Protein AF-A0A151SAM7-F1 (afdb_monomer)

Structure (mmCIF, N/CA/C/O backbone):
data_AF-A0A151SAM7-F1
#
_entry.id   AF-A0A151SAM7-F1
#
loop_
_atom_site.group_PDB
_atom_site.id
_atom_site.type_symbol
_atom_site.label_atom_id
_atom_site.label_alt_id
_atom_site.label_comp_id
_atom_site.label_a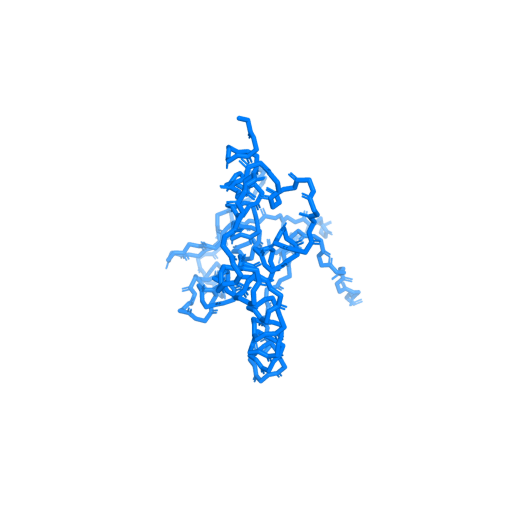sym_id
_atom_site.label_entity_id
_atom_site.label_seq_id
_atom_site.pdbx_PDB_ins_code
_atom_site.Cartn_x
_atom_site.Cartn_y
_atom_site.Cartn_z
_atom_site.occupancy
_atom_site.B_iso_or_equiv
_atom_site.auth_seq_id
_atom_site.auth_comp_id
_atom_site.auth_asym_id
_atom_site.auth_atom_id
_atom_site.pdbx_PDB_model_num
ATOM 1 N N . MET A 1 1 ? -0.501 11.768 17.334 1.00 92.00 1 MET A N 1
ATOM 2 C CA . MET A 1 1 ? 0.648 10.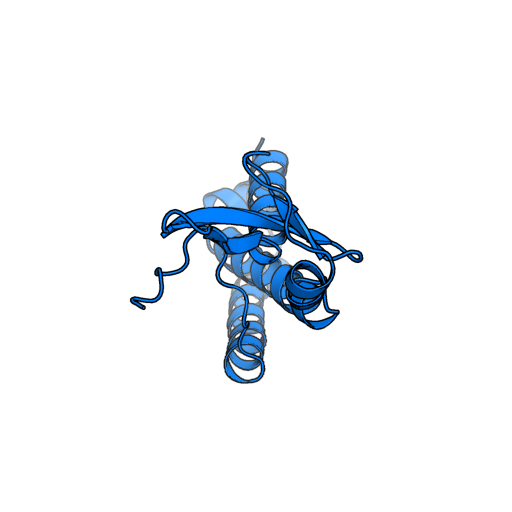890 17.015 1.00 92.00 1 MET A CA 1
ATOM 3 C C . MET A 1 1 ? 0.197 9.611 16.315 1.00 92.00 1 MET A C 1
ATOM 5 O O . MET A 1 1 ? 0.620 9.404 15.188 1.00 92.00 1 MET A O 1
ATOM 9 N N . THR A 1 2 ? -0.705 8.816 16.908 1.00 95.94 2 THR A N 1
ATOM 10 C CA . THR A 1 2 ? -1.211 7.551 16.327 1.00 95.94 2 THR A CA 1
ATOM 11 C C . THR A 1 2 ? -1.742 7.710 14.903 1.00 95.94 2 THR A C 1
ATOM 13 O O . THR A 1 2 ? -1.286 7.008 14.012 1.00 95.94 2 THR A O 1
ATOM 16 N N . ALA A 1 3 ? -2.605 8.703 14.653 1.00 96.94 3 ALA A N 1
ATOM 17 C CA . ALA A 1 3 ? -3.109 9.001 13.309 1.00 96.94 3 ALA A CA 1
ATOM 18 C C . ALA A 1 3 ? -1.999 9.246 12.280 1.00 96.94 3 ALA A C 1
ATOM 20 O O . ALA A 1 3 ? -2.032 8.681 11.195 1.00 96.94 3 ALA A O 1
ATOM 21 N N . ALA A 1 4 ? -0.989 10.047 12.628 1.00 97.94 4 ALA A N 1
ATOM 22 C CA . ALA A 1 4 ? 0.124 10.325 11.728 1.00 97.94 4 ALA A CA 1
ATOM 23 C C . ALA A 1 4 ? 0.943 9.059 11.438 1.00 97.94 4 ALA A C 1
ATOM 25 O O . ALA A 1 4 ? 1.259 8.798 10.282 1.00 97.94 4 ALA A O 1
ATOM 26 N N . LEU A 1 5 ? 1.241 8.255 12.464 1.00 96.94 5 LEU A N 1
ATOM 27 C CA . LEU A 1 5 ? 2.001 7.017 12.302 1.00 96.94 5 LEU A CA 1
ATOM 28 C C . LEU A 1 5 ? 1.242 5.998 11.443 1.00 96.94 5 LEU A C 1
ATOM 30 O O . LEU A 1 5 ? 1.797 5.492 10.476 1.00 96.94 5 LEU A O 1
ATOM 34 N N . VAL A 1 6 ? -0.037 5.755 11.743 1.00 98.00 6 VAL A N 1
ATOM 35 C CA . VAL A 1 6 ? -0.902 4.848 10.971 1.00 98.00 6 VAL A CA 1
ATOM 36 C C . VAL A 1 6 ? -1.011 5.315 9.519 1.00 98.00 6 VAL A C 1
ATOM 38 O O . VAL A 1 6 ? -0.853 4.505 8.610 1.00 98.00 6 VAL A O 1
ATOM 41 N N . SER A 1 7 ? -1.195 6.617 9.281 1.00 98.00 7 SER A N 1
ATOM 42 C CA . SER A 1 7 ? -1.230 7.176 7.925 1.00 98.00 7 SER A CA 1
ATOM 43 C C . SER A 1 7 ? 0.097 7.008 7.184 1.00 98.00 7 SER A C 1
ATOM 45 O O . SER A 1 7 ? 0.091 6.640 6.013 1.00 98.00 7 SER A O 1
ATOM 47 N N . LEU A 1 8 ? 1.238 7.236 7.844 1.00 98.38 8 LEU A N 1
ATOM 48 C CA . LEU A 1 8 ? 2.563 7.046 7.243 1.00 98.38 8 LEU A CA 1
ATOM 49 C C . LEU A 1 8 ? 2.838 5.574 6.920 1.00 98.38 8 LEU A C 1
ATOM 51 O O . LEU A 1 8 ? 3.340 5.263 5.839 1.00 98.38 8 LEU A O 1
ATOM 55 N N . CYS A 1 9 ? 2.477 4.658 7.817 1.00 98.00 9 CYS A N 1
ATOM 56 C CA . CYS A 1 9 ? 2.584 3.222 7.578 1.00 98.00 9 CYS A CA 1
ATOM 57 C C . CYS A 1 9 ? 1.671 2.773 6.428 1.00 98.00 9 CYS A C 1
ATOM 59 O O . CYS A 1 9 ? 2.143 2.101 5.515 1.00 98.00 9 CYS A O 1
ATOM 61 N N . GLY A 1 10 ? 0.410 3.216 6.400 1.00 98.25 10 GLY A N 1
ATOM 62 C CA . GLY A 1 10 ? -0.512 2.933 5.297 1.00 98.25 10 GLY A CA 1
ATOM 63 C C . GLY A 1 10 ? -0.008 3.483 3.960 1.00 98.25 10 GLY A C 1
ATOM 64 O O . GLY A 1 10 ? 0.027 2.761 2.964 1.00 98.25 10 GLY A O 1
ATOM 65 N N . ALA A 1 11 ? 0.482 4.725 3.935 1.00 98.12 11 ALA A N 1
ATOM 66 C CA . ALA A 1 11 ? 1.125 5.295 2.752 1.00 98.12 11 ALA A CA 1
ATOM 67 C C . ALA A 1 11 ? 2.344 4.468 2.311 1.00 98.12 11 ALA A C 1
ATOM 69 O O . ALA A 1 11 ? 2.553 4.266 1.117 1.00 98.12 11 ALA A O 1
ATOM 70 N N . SER A 1 12 ? 3.115 3.932 3.259 1.00 97.69 12 SER A N 1
ATOM 71 C CA . SER A 1 12 ? 4.254 3.061 2.959 1.00 97.69 12 SER A CA 1
ATOM 72 C C . SER A 1 12 ? 3.802 1.738 2.335 1.00 97.69 12 SER A C 1
ATOM 74 O O . SER A 1 12 ? 4.357 1.342 1.315 1.00 97.69 12 SER A O 1
ATOM 76 N N . CYS A 1 13 ? 2.753 1.090 2.861 1.00 96.56 13 CYS A N 1
ATOM 77 C CA . CYS A 1 13 ? 2.152 -0.104 2.249 1.00 96.56 13 CYS A CA 1
ATOM 78 C C . CYS A 1 13 ? 1.731 0.155 0.796 1.00 96.56 13 CYS A C 1
ATOM 80 O O . CYS A 1 13 ? 2.002 -0.662 -0.085 1.00 96.56 13 CYS A O 1
ATOM 82 N N . PHE A 1 14 ? 1.114 1.311 0.539 1.00 97.31 14 PHE A N 1
ATOM 83 C CA . PHE A 1 14 ? 0.708 1.714 -0.803 1.00 97.31 14 PHE A CA 1
ATOM 84 C C . PHE A 1 14 ? 1.916 1.910 -1.731 1.00 97.31 14 PHE A C 1
ATOM 86 O O . PHE A 1 14 ? 1.976 1.320 -2.809 1.00 97.31 14 PHE A O 1
ATOM 93 N N . LEU A 1 15 ? 2.893 2.720 -1.312 1.00 95.88 15 LEU A N 1
ATOM 94 C CA . LEU A 1 15 ? 4.061 3.062 -2.127 1.00 95.88 15 LEU A CA 1
ATOM 95 C C . LEU A 1 15 ? 4.933 1.840 -2.425 1.00 95.88 15 LEU A C 1
ATOM 97 O O . LEU A 1 15 ? 5.391 1.683 -3.555 1.00 95.88 15 LEU A O 1
ATOM 101 N N . LEU A 1 16 ? 5.122 0.950 -1.447 1.00 95.31 16 LEU A N 1
ATOM 102 C CA . LEU A 1 16 ? 5.921 -0.264 -1.615 1.00 95.31 16 LEU A CA 1
ATOM 103 C C . LEU A 1 16 ? 5.314 -1.221 -2.649 1.00 95.31 16 LEU A C 1
ATOM 105 O O . LEU A 1 16 ? 6.068 -1.834 -3.403 1.00 95.31 16 LEU A O 1
ATOM 109 N N . CYS A 1 17 ? 3.983 -1.284 -2.777 1.00 95.50 17 CYS A N 1
ATOM 110 C CA . CYS A 1 17 ? 3.324 -2.081 -3.823 1.00 95.50 17 CYS A CA 1
ATOM 111 C C . CYS A 1 17 ? 3.637 -1.597 -5.246 1.00 95.50 17 CYS A C 1
ATOM 113 O O . CYS A 1 17 ? 3.513 -2.364 -6.198 1.00 95.50 17 CYS A O 1
ATOM 115 N N . LEU A 1 18 ? 4.030 -0.331 -5.396 1.00 95.81 18 LEU A N 1
ATOM 116 C CA . LEU A 1 18 ? 4.408 0.256 -6.681 1.00 95.81 18 LEU A CA 1
ATOM 117 C C . LEU A 1 18 ? 5.912 0.158 -6.951 1.00 95.81 18 LEU A C 1
ATOM 119 O O . LEU A 1 18 ? 6.370 0.591 -8.012 1.00 95.81 18 LEU A O 1
ATOM 123 N N . THR A 1 19 ? 6.683 -0.381 -6.005 1.00 95.69 19 THR A N 1
ATOM 124 C CA . THR A 1 19 ? 8.103 -0.645 -6.220 1.00 95.69 19 THR A CA 1
ATOM 125 C C . THR A 1 19 ? 8.302 -1.927 -7.010 1.00 95.69 19 THR A C 1
ATOM 127 O O . THR A 1 19 ? 7.520 -2.873 -6.931 1.00 95.69 19 THR A O 1
ATOM 130 N N . ASP A 1 20 ? 9.375 -1.952 -7.785 1.00 94.06 20 ASP A N 1
ATOM 131 C CA . ASP A 1 20 ? 9.801 -3.118 -8.540 1.00 94.06 20 ASP A CA 1
ATOM 132 C C . ASP A 1 20 ? 11.326 -3.184 -8.556 1.00 94.06 20 ASP A C 1
ATOM 134 O O . ASP A 1 20 ? 12.006 -2.193 -8.261 1.00 94.06 20 ASP A O 1
ATOM 138 N N . SER A 1 21 ? 11.863 -4.340 -8.922 1.00 91.1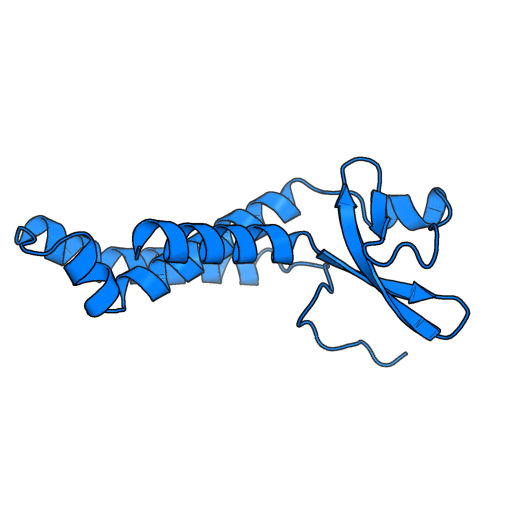9 21 SER A N 1
ATOM 139 C CA . SER A 1 21 ? 13.300 -4.539 -9.052 1.00 91.19 21 SER A CA 1
ATOM 140 C C . SER A 1 21 ? 13.678 -5.110 -10.411 1.00 91.19 21 SER A C 1
ATOM 142 O O . SER A 1 21 ? 12.885 -5.723 -11.132 1.00 91.19 21 SER A O 1
ATOM 144 N N . PHE A 1 22 ? 14.925 -4.870 -10.793 1.00 88.44 22 PHE A N 1
ATOM 145 C CA . PHE A 1 22 ? 15.537 -5.478 -11.963 1.00 88.44 22 PHE A CA 1
ATOM 146 C C . PHE A 1 22 ? 17.031 -5.669 -11.725 1.00 88.44 22 PHE A C 1
ATOM 148 O O . PHE A 1 22 ? 17.621 -5.044 -10.843 1.00 88.44 22 PHE A O 1
ATOM 155 N N . ARG A 1 23 ? 17.648 -6.543 -12.522 1.00 87.19 23 ARG A N 1
ATOM 156 C CA . ARG A 1 23 ? 19.099 -6.733 -12.512 1.00 87.19 23 ARG A CA 1
ATOM 157 C C . ARG A 1 23 ? 19.738 -5.898 -13.613 1.00 87.19 23 ARG A C 1
ATOM 159 O O . ARG A 1 23 ? 19.298 -5.963 -14.761 1.00 87.19 23 ARG A O 1
ATOM 166 N N . ASP A 1 24 ? 20.764 -5.131 -13.265 1.00 84.44 24 ASP A N 1
ATOM 167 C CA . ASP A 1 24 ? 21.575 -4.401 -14.238 1.00 84.44 24 ASP A CA 1
ATOM 168 C C . ASP A 1 24 ? 22.538 -5.341 -15.000 1.00 84.44 24 ASP A C 1
ATOM 170 O O . ASP A 1 24 ? 22.654 -6.539 -14.715 1.00 84.44 24 ASP A O 1
ATOM 174 N N . ASN A 1 25 ? 2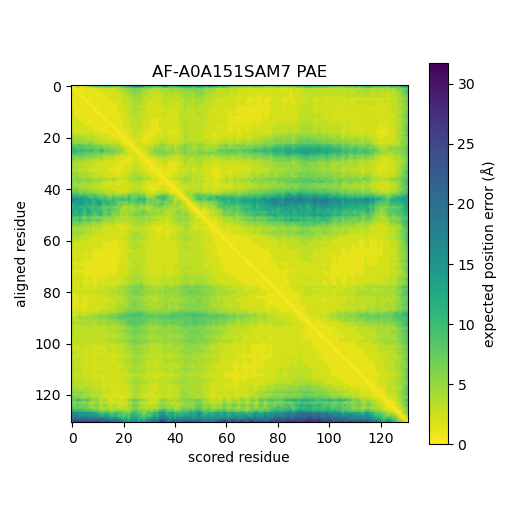3.286 -4.790 -15.962 1.00 84.06 25 ASN A N 1
ATOM 175 C CA . ASN A 1 25 ? 24.289 -5.539 -16.732 1.00 84.06 25 ASN A CA 1
ATOM 176 C C . ASN A 1 25 ? 25.437 -6.098 -15.867 1.00 84.06 25 ASN A C 1
ATOM 178 O O . ASN A 1 25 ? 26.136 -7.017 -16.289 1.00 84.06 25 ASN A O 1
ATOM 182 N N . LYS A 1 26 ? 25.644 -5.548 -14.667 1.00 85.25 26 LYS A N 1
ATOM 183 C CA . LYS A 1 26 ? 26.648 -5.978 -13.685 1.00 85.25 26 LYS A CA 1
ATOM 184 C C . LYS A 1 26 ? 26.068 -6.973 -12.666 1.00 85.25 26 LYS A C 1
ATOM 186 O O . LYS A 1 26 ? 26.782 -7.380 -11.755 1.00 85.25 26 LYS A O 1
ATOM 191 N N . ARG A 1 27 ? 24.812 -7.407 -12.849 1.00 84.50 27 ARG A N 1
ATOM 192 C CA . ARG A 1 27 ? 24.033 -8.294 -11.966 1.00 84.50 27 ARG A CA 1
ATOM 193 C C . ARG A 1 27 ? 23.684 -7.704 -10.594 1.00 84.50 27 ARG A C 1
ATOM 195 O O . ARG A 1 27 ? 23.223 -8.454 -9.730 1.00 84.50 27 ARG A O 1
ATOM 202 N N . ASN A 1 28 ? 23.835 -6.396 -10.408 1.00 86.56 28 ASN A N 1
ATOM 203 C CA . ASN A 1 28 ? 23.340 -5.697 -9.227 1.00 86.56 28 ASN A CA 1
ATOM 204 C C . ASN A 1 28 ? 21.821 -5.562 -9.299 1.00 86.56 28 ASN A C 1
ATOM 206 O O . ASN A 1 28 ? 21.250 -5.459 -10.385 1.00 86.56 28 ASN A O 1
ATOM 210 N N . ILE A 1 29 ? 21.172 -5.558 -8.139 1.00 87.94 29 ILE A N 1
ATOM 211 C CA . ILE A 1 29 ? 19.728 -5.356 -8.040 1.00 87.94 29 ILE A CA 1
ATOM 212 C C . ILE A 1 29 ? 19.465 -3.870 -7.870 1.00 87.94 29 ILE A C 1
ATOM 214 O O . ILE A 1 29 ? 19.915 -3.264 -6.899 1.00 87.94 29 ILE A O 1
ATOM 218 N N . CYS A 1 30 ? 18.714 -3.314 -8.808 1.00 89.56 30 CYS A N 1
ATOM 219 C CA . CYS A 1 30 ? 18.264 -1.935 -8.784 1.00 89.56 30 CYS A CA 1
ATOM 220 C C . CYS A 1 30 ? 16.772 -1.909 -8.453 1.00 89.56 30 CYS A C 1
ATOM 222 O O . CYS A 1 30 ? 15.994 -2.687 -9.012 1.00 89.56 30 CYS A O 1
ATOM 224 N N . TYR A 1 31 ? 16.373 -0.991 -7.574 1.00 92.25 31 TYR A N 1
ATOM 225 C CA . TYR A 1 31 ? 14.974 -0.767 -7.216 1.00 92.25 31 TYR A CA 1
ATOM 226 C C . TYR A 1 31 ? 14.446 0.499 -7.876 1.00 92.25 31 TYR A C 1
ATOM 228 O O . TYR A 1 31 ? 15.154 1.499 -8.024 1.00 92.25 31 TYR A O 1
ATOM 236 N N . GLY A 1 32 ? 13.173 0.474 -8.245 1.00 93.69 32 GLY A N 1
ATOM 237 C CA . GLY A 1 32 ? 12.513 1.631 -8.818 1.00 93.69 32 GLY A CA 1
ATOM 238 C C . GLY A 1 32 ? 11.037 1.710 -8.477 1.00 93.69 32 GLY A C 1
ATOM 239 O O . GLY A 1 32 ? 10.434 0.740 -8.027 1.00 93.69 32 GLY A O 1
ATOM 240 N N . LEU A 1 33 ? 10.460 2.881 -8.721 1.00 95.00 33 LEU A N 1
ATOM 241 C CA . LEU A 1 33 ? 9.035 3.145 -8.600 1.00 95.00 33 LEU A CA 1
ATOM 242 C C . LEU A 1 33 ? 8.374 3.088 -9.979 1.00 95.00 33 LEU A C 1
ATOM 244 O O . LEU A 1 33 ? 8.831 3.731 -10.928 1.00 95.00 33 LEU A O 1
ATOM 248 N N . ALA A 1 34 ? 7.289 2.329 -10.103 1.00 95.31 34 ALA A N 1
ATOM 249 C CA . ALA A 1 34 ? 6.515 2.265 -11.331 1.00 95.31 34 ALA A CA 1
ATOM 250 C C . ALA A 1 34 ? 5.811 3.603 -11.606 1.00 95.31 34 ALA A C 1
ATOM 252 O O . ALA A 1 34 ? 5.126 4.170 -10.758 1.00 95.31 34 ALA A O 1
ATOM 253 N N . THR A 1 35 ? 5.941 4.092 -12.834 1.00 94.00 35 THR A N 1
ATOM 254 C CA . THR A 1 35 ? 5.305 5.316 -13.328 1.00 94.00 35 THR A CA 1
ATOM 255 C C . THR A 1 35 ? 4.520 5.017 -14.601 1.00 94.00 35 THR A C 1
ATOM 257 O O . THR A 1 35 ? 4.683 3.967 -15.227 1.00 94.00 35 THR A O 1
ATOM 260 N N . LEU A 1 36 ? 3.709 5.972 -15.060 1.00 92.94 36 LEU A N 1
ATOM 261 C CA . LEU A 1 36 ? 3.007 5.859 -16.347 1.00 92.94 36 LEU A CA 1
ATOM 262 C C . LEU A 1 36 ? 3.968 5.745 -17.546 1.00 92.94 36 LEU A C 1
ATOM 264 O O . LEU A 1 36 ? 3.590 5.243 -18.603 1.00 92.94 36 LEU A O 1
ATOM 268 N N . ARG A 1 37 ? 5.218 6.206 -17.395 1.00 89.88 37 ARG A N 1
ATOM 269 C CA . ARG A 1 37 ? 6.230 6.200 -18.463 1.00 89.88 37 ARG A CA 1
ATOM 270 C C . ARG A 1 37 ? 7.139 4.969 -18.420 1.00 89.88 37 ARG A C 1
ATOM 272 O O . ARG A 1 37 ? 7.695 4.610 -19.456 1.00 89.88 37 ARG A O 1
ATOM 279 N N . GLY A 1 38 ? 7.227 4.294 -17.277 1.00 92.62 38 GLY A N 1
ATOM 280 C CA . GLY A 1 38 ? 8.085 3.131 -17.049 1.00 92.62 38 GLY A CA 1
ATOM 281 C C . GLY A 1 38 ? 8.585 3.089 -15.608 1.00 92.62 38 GLY A C 1
ATOM 282 O O . GLY A 1 38 ? 7.893 3.576 -14.719 1.00 92.62 38 GLY A O 1
ATOM 283 N N . LEU A 1 39 ? 9.776 2.550 -15.361 1.00 93.06 39 LEU A N 1
ATOM 284 C CA . LEU A 1 39 ? 10.359 2.501 -14.015 1.00 93.06 39 LEU A CA 1
ATOM 285 C C . LEU A 1 39 ? 11.238 3.729 -13.741 1.00 93.06 39 LEU A C 1
ATOM 287 O O . LEU A 1 39 ? 12.141 4.028 -14.523 1.00 93.06 39 LEU A O 1
ATOM 291 N N . TRP A 1 40 ? 11.003 4.411 -12.622 1.00 92.31 40 TRP A N 1
ATOM 292 C CA . TRP A 1 40 ? 11.897 5.440 -12.096 1.00 92.31 40 TRP A CA 1
ATOM 293 C C . TRP A 1 40 ? 12.849 4.818 -11.074 1.00 92.31 40 TRP A C 1
ATOM 295 O O . TRP A 1 40 ? 12.419 4.404 -10.001 1.00 92.31 40 TRP A O 1
ATOM 305 N N . VAL A 1 41 ? 14.130 4.703 -11.424 1.00 92.56 41 VAL A N 1
ATOM 306 C CA . VAL A 1 41 ? 15.143 4.052 -10.581 1.00 92.56 41 VAL A CA 1
ATOM 307 C C . VAL A 1 41 ? 15.502 4.964 -9.403 1.00 92.56 41 VAL A C 1
ATOM 309 O O . VAL A 1 41 ? 15.895 6.109 -9.615 1.00 92.56 41 VAL A O 1
ATOM 312 N N . ILE A 1 42 ? 15.359 4.461 -8.174 1.00 90.12 42 ILE A N 1
ATOM 313 C CA . ILE A 1 42 ? 15.455 5.265 -6.940 1.00 90.12 42 ILE A CA 1
ATOM 314 C C . ILE A 1 42 ? 16.900 5.685 -6.646 1.00 90.12 42 ILE A C 1
ATOM 316 O O . ILE A 1 42 ? 17.139 6.802 -6.198 1.00 90.12 42 ILE A O 1
ATOM 320 N N . ASP A 1 43 ? 17.867 4.805 -6.907 1.00 83.94 43 ASP A N 1
ATOM 3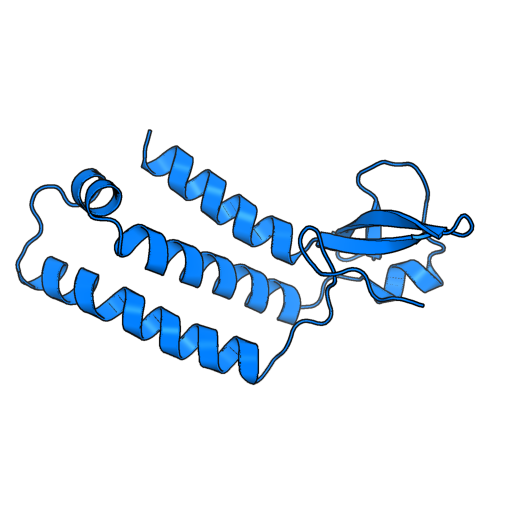21 C CA . ASP A 1 43 ? 19.287 5.056 -6.628 1.00 83.94 43 ASP A CA 1
ATOM 322 C C . ASP A 1 43 ? 19.985 5.920 -7.696 1.00 83.94 43 ASP A C 1
ATOM 324 O O . ASP A 1 43 ? 21.143 6.298 -7.523 1.00 83.94 43 ASP A O 1
ATOM 328 N N . GLY A 1 44 ? 19.305 6.223 -8.810 1.00 78.94 44 GLY A N 1
ATOM 329 C CA . GLY A 1 44 ? 19.865 6.972 -9.938 1.00 78.94 44 GLY A CA 1
ATOM 330 C C . GLY A 1 44 ? 21.075 6.311 -10.611 1.00 78.94 44 GLY A C 1
ATOM 331 O O . GLY A 1 44 ? 21.717 6.935 -11.453 1.00 78.94 44 GLY A O 1
ATOM 332 N N . SER A 1 45 ? 21.396 5.063 -10.265 1.00 76.44 45 SER A N 1
ATOM 333 C CA . SER A 1 45 ? 22.605 4.363 -10.712 1.00 76.44 45 SER A CA 1
ATOM 334 C C . SER A 1 45 ? 22.583 4.033 -12.204 1.00 76.44 45 SER A C 1
ATOM 336 O O . SER A 1 45 ? 23.632 3.853 -12.827 1.00 76.44 45 SER A O 1
ATOM 338 N N . THR A 1 46 ? 21.386 3.946 -12.788 1.00 79.19 46 THR A N 1
ATOM 339 C CA . THR A 1 46 ? 21.191 3.576 -14.185 1.00 79.19 46 THR A CA 1
ATOM 340 C C . THR A 1 46 ? 19.870 4.104 -14.737 1.00 79.19 46 THR A C 1
ATOM 342 O O . THR A 1 46 ? 18.912 4.356 -14.004 1.00 79.19 46 THR A O 1
ATOM 345 N N . THR A 1 47 ? 19.805 4.243 -16.060 1.00 78.88 47 THR A N 1
ATOM 346 C CA . THR A 1 47 ? 18.565 4.531 -16.785 1.00 78.88 47 THR A CA 1
ATOM 347 C C . THR A 1 47 ? 18.226 3.346 -17.675 1.00 78.88 47 THR A C 1
ATOM 349 O O . THR A 1 47 ? 19.048 2.865 -18.455 1.00 78.88 47 THR A O 1
ATOM 352 N N . LEU A 1 48 ? 17.003 2.836 -17.536 1.00 82.19 48 LEU A N 1
ATOM 353 C CA . LEU A 1 48 ? 16.534 1.726 -18.356 1.00 82.19 48 LEU A CA 1
ATOM 354 C C . LEU A 1 48 ? 16.290 2.207 -19.792 1.00 82.19 48 LEU A C 1
ATOM 356 O O . LEU A 1 48 ? 15.621 3.230 -19.979 1.00 82.19 48 LEU A O 1
ATOM 360 N N . PRO A 1 49 ? 16.736 1.450 -20.813 1.00 84.19 49 PRO A N 1
ATOM 361 C CA . PRO A 1 49 ? 16.348 1.709 -22.190 1.00 84.19 49 PRO A CA 1
ATOM 362 C C . PRO A 1 49 ? 14.816 1.794 -22.308 1.00 84.19 49 PRO A C 1
ATOM 364 O O . PRO A 1 49 ? 14.119 0.996 -21.668 1.00 84.19 49 PRO A O 1
ATOM 367 N N . PRO A 1 50 ? 14.259 2.695 -23.141 1.00 82.81 50 PRO A N 1
ATOM 368 C CA . PRO A 1 50 ? 12.811 2.922 -23.213 1.00 82.81 50 PRO A CA 1
ATOM 369 C C . PRO A 1 50 ? 11.985 1.651 -23.452 1.00 82.81 50 PRO A C 1
ATOM 371 O O . PRO A 1 50 ? 10.905 1.494 -22.884 1.00 82.81 50 PRO A O 1
ATOM 374 N N . GLN A 1 51 ? 12.517 0.720 -24.251 1.00 83.31 51 GLN A N 1
ATOM 375 C CA . GLN A 1 51 ? 11.877 -0.562 -24.561 1.00 83.31 51 GLN A CA 1
ATOM 376 C C . GLN A 1 51 ? 11.743 -1.459 -23.321 1.00 83.31 51 GLN A C 1
ATOM 378 O O . GLN A 1 51 ? 10.693 -2.057 -23.102 1.00 83.31 51 GLN A O 1
ATOM 383 N N . LEU A 1 52 ? 12.777 -1.511 -22.475 1.00 84.50 52 LEU A N 1
ATOM 384 C CA . LEU A 1 52 ? 12.773 -2.317 -21.255 1.00 84.50 52 LEU A CA 1
ATOM 385 C C . LEU A 1 52 ? 11.959 -1.638 -20.146 1.00 84.50 52 LEU A C 1
ATOM 387 O O . LEU A 1 52 ? 11.198 -2.297 -19.444 1.00 84.50 52 LEU A O 1
ATOM 391 N N . SER A 1 53 ? 12.042 -0.307 -20.049 1.00 86.81 53 SER A N 1
ATOM 392 C CA . SER A 1 53 ? 11.274 0.494 -19.087 1.00 86.81 53 SER A CA 1
ATOM 393 C C . SER A 1 53 ? 9.757 0.379 -19.299 1.00 86.81 53 SER A C 1
ATOM 395 O O . SER A 1 53 ? 8.989 0.381 -18.336 1.00 86.81 53 SER A O 1
ATOM 397 N N . ALA A 1 54 ? 9.306 0.188 -20.547 1.00 88.56 54 ALA A N 1
ATOM 398 C CA . ALA A 1 54 ? 7.891 0.005 -20.871 1.00 88.56 54 ALA A CA 1
ATOM 399 C C . ALA A 1 54 ? 7.251 -1.211 -20.169 1.00 88.56 54 ALA A C 1
ATOM 401 O O . ALA A 1 54 ? 6.071 -1.149 -19.820 1.00 88.56 54 ALA A O 1
ATOM 402 N N . LYS A 1 55 ? 8.022 -2.278 -19.898 1.00 90.81 55 LYS A N 1
ATOM 403 C CA . LYS A 1 55 ? 7.555 -3.472 -19.164 1.00 90.81 55 LYS A CA 1
ATOM 404 C C . LYS A 1 55 ? 7.110 -3.142 -17.736 1.00 90.81 55 LYS A C 1
ATOM 406 O O . LYS A 1 55 ? 6.201 -3.780 -17.212 1.00 90.81 55 LYS A O 1
ATOM 411 N N . TYR A 1 56 ? 7.728 -2.131 -17.135 1.00 93.00 56 TYR A N 1
ATOM 412 C CA . TYR A 1 56 ? 7.533 -1.743 -15.743 1.00 93.00 56 TYR A CA 1
ATOM 413 C C . TYR A 1 56 ? 6.482 -0.646 -15.552 1.00 93.00 56 TYR A C 1
ATOM 415 O O . TYR A 1 56 ? 6.282 -0.186 -14.426 1.00 93.00 56 TYR A O 1
ATOM 423 N N . ARG A 1 57 ? 5.805 -0.215 -16.625 1.00 94.69 57 ARG A N 1
ATOM 424 C CA . ARG A 1 57 ? 4.764 0.817 -16.551 1.00 94.69 57 ARG A CA 1
ATOM 425 C C . ARG A 1 57 ? 3.682 0.453 -15.551 1.00 94.69 57 ARG A C 1
ATOM 427 O O . ARG A 1 57 ? 3.295 -0.708 -15.444 1.00 94.69 57 ARG A O 1
ATOM 434 N N . LEU A 1 58 ? 3.200 1.468 -14.848 1.00 95.69 58 LEU A N 1
ATOM 435 C CA . LEU A 1 58 ? 2.105 1.341 -13.901 1.00 95.69 58 LEU A CA 1
ATOM 436 C C . LEU A 1 58 ? 0.834 0.861 -14.617 1.00 95.69 58 LEU A C 1
ATOM 438 O O . LEU A 1 58 ? 0.433 1.427 -15.637 1.00 95.69 58 LEU A O 1
ATOM 442 N N . LYS A 1 59 ? 0.203 -0.178 -14.075 1.00 95.44 59 LYS A N 1
ATOM 443 C CA . LYS A 1 59 ? -1.064 -0.742 -14.546 1.00 95.44 59 LYS A CA 1
ATOM 444 C C . LYS A 1 59 ? -2.159 -0.466 -13.522 1.00 95.44 59 LYS A C 1
ATOM 446 O O . LYS A 1 59 ? -1.892 -0.360 -12.331 1.00 95.44 59 LYS A O 1
ATOM 451 N N . PHE A 1 60 ? -3.414 -0.432 -13.968 1.00 95.88 60 PHE A N 1
ATOM 452 C CA . PHE A 1 60 ? -4.563 -0.265 -13.066 1.00 95.88 60 PHE A CA 1
ATOM 453 C C . PHE A 1 60 ? -4.588 -1.319 -11.946 1.00 95.88 60 PHE A C 1
ATOM 455 O O . PHE A 1 60 ? -4.872 -1.004 -10.794 1.00 95.88 60 PHE A O 1
ATOM 462 N N . ILE A 1 61 ? -4.214 -2.560 -12.268 1.00 96.88 61 ILE A N 1
ATOM 463 C CA . ILE A 1 61 ? -4.153 -3.642 -11.285 1.00 96.88 61 ILE A CA 1
ATOM 464 C C . ILE A 1 61 ? -3.102 -3.390 -10.191 1.00 96.88 61 ILE A C 1
ATOM 466 O O . ILE A 1 61 ? -3.313 -3.820 -9.062 1.00 96.88 61 ILE A O 1
ATOM 470 N N . ASP A 1 62 ? -2.021 -2.651 -10.474 1.00 96.75 62 ASP A N 1
ATOM 471 C CA . ASP A 1 62 ? -1.020 -2.285 -9.460 1.00 96.75 62 ASP A CA 1
ATOM 472 C C . ASP A 1 62 ? -1.648 -1.368 -8.393 1.00 96.75 62 ASP A C 1
ATOM 474 O O . ASP A 1 62 ? -1.394 -1.521 -7.201 1.00 96.75 62 ASP A O 1
ATOM 478 N N . PHE A 1 63 ? -2.536 -0.456 -8.808 1.00 96.50 63 PHE A N 1
ATOM 479 C CA . PHE A 1 63 ? -3.276 0.411 -7.887 1.00 96.50 63 PHE A CA 1
ATOM 480 C C . PHE A 1 63 ? -4.267 -0.383 -7.027 1.00 96.50 63 PHE A C 1
ATOM 482 O O . PHE A 1 63 ? -4.360 -0.144 -5.826 1.00 96.50 63 PHE A O 1
ATOM 489 N N . MET A 1 64 ? -4.962 -1.366 -7.611 1.00 98.00 64 MET A N 1
ATOM 490 C CA . MET A 1 64 ? -5.843 -2.262 -6.848 1.00 98.00 64 MET A CA 1
ATOM 491 C C . MET A 1 64 ? -5.060 -3.028 -5.772 1.00 98.00 64 MET A C 1
ATOM 493 O O . MET A 1 64 ? -5.487 -3.061 -4.622 1.00 98.00 64 MET A O 1
ATOM 497 N N . HIS A 1 65 ? -3.880 -3.563 -6.106 1.00 97.75 65 HIS A N 1
ATOM 498 C CA . HIS A 1 65 ? -2.996 -4.205 -5.126 1.00 97.75 65 HIS A CA 1
ATOM 499 C C . HIS A 1 65 ? -2.568 -3.247 -4.015 1.00 97.75 65 HIS A C 1
ATOM 501 O O . HIS A 1 65 ? -2.617 -3.611 -2.844 1.00 97.75 65 HIS A O 1
ATOM 507 N N . ALA A 1 66 ? -2.184 -2.018 -4.366 1.00 97.69 66 ALA A N 1
ATOM 508 C CA . ALA A 1 66 ? -1.771 -1.017 -3.392 1.00 97.69 66 ALA A CA 1
ATOM 509 C C . ALA A 1 66 ? -2.908 -0.662 -2.414 1.00 97.69 66 ALA A C 1
ATOM 511 O O . ALA A 1 66 ? -2.682 -0.615 -1.206 1.00 97.69 66 ALA A O 1
ATOM 512 N N . VAL A 1 67 ? -4.140 -0.486 -2.907 1.00 98.19 67 VAL A N 1
ATOM 513 C CA . VAL A 1 67 ? -5.327 -0.252 -2.062 1.00 98.19 67 VAL A CA 1
ATOM 514 C C . VAL A 1 67 ? -5.615 -1.455 -1.163 1.00 98.19 67 VAL A C 1
ATOM 516 O O . VAL A 1 67 ? -5.816 -1.278 0.036 1.00 98.19 67 VAL A O 1
ATOM 519 N N . MET A 1 68 ? -5.587 -2.675 -1.704 1.00 98.25 68 MET A N 1
ATOM 520 C CA . MET A 1 68 ? -5.811 -3.890 -0.914 1.00 98.25 68 MET A CA 1
ATOM 521 C C . MET A 1 68 ? -4.771 -4.054 0.197 1.00 98.25 68 MET A C 1
ATOM 523 O O . MET A 1 68 ? -5.129 -4.396 1.321 1.00 98.25 68 MET A O 1
ATOM 527 N N . SER A 1 69 ? -3.502 -3.740 -0.069 1.00 97.75 69 SER A N 1
ATOM 528 C CA . SER A 1 69 ? -2.445 -3.753 0.950 1.00 97.75 69 SER A CA 1
ATOM 529 C C . SER A 1 69 ? -2.686 -2.727 2.059 1.00 97.75 69 SER A C 1
ATOM 531 O O . SER A 1 69 ? -2.464 -3.033 3.230 1.00 97.75 69 SER A O 1
ATOM 533 N N . VAL A 1 70 ? -3.189 -1.532 1.724 1.00 98.56 70 VAL A N 1
ATOM 534 C CA . VAL A 1 70 ? -3.607 -0.538 2.730 1.00 98.56 70 VAL A CA 1
ATOM 535 C C . VAL A 1 70 ? -4.775 -1.056 3.561 1.00 98.56 70 VAL A C 1
ATOM 537 O O . VAL A 1 70 ? -4.759 -0.895 4.778 1.00 98.56 70 VAL A O 1
ATOM 540 N N . LEU A 1 71 ? -5.766 -1.702 2.939 1.00 98.44 71 LEU A N 1
ATOM 541 C CA . LEU A 1 71 ? -6.894 -2.293 3.660 1.00 98.44 71 LEU A CA 1
ATOM 542 C C . LEU A 1 71 ? -6.427 -3.392 4.618 1.00 98.44 71 LEU A C 1
ATOM 544 O O . LEU A 1 71 ? -6.830 -3.389 5.777 1.00 98.44 71 LEU A O 1
ATOM 548 N N . VAL A 1 72 ? -5.541 -4.289 4.178 1.00 98.38 72 VAL A N 1
ATOM 549 C CA . VAL A 1 72 ? -4.957 -5.322 5.049 1.00 98.38 72 VAL A CA 1
ATOM 550 C C . VAL A 1 72 ? -4.213 -4.690 6.224 1.00 98.38 72 VAL A C 1
ATOM 552 O O . VAL A 1 72 ? -4.421 -5.097 7.364 1.00 98.38 72 VAL A O 1
ATOM 555 N N . PHE A 1 73 ? -3.396 -3.664 5.980 1.00 98.38 73 PHE A N 1
ATOM 556 C CA . PHE A 1 73 ? -2.738 -2.934 7.061 1.00 98.38 73 PHE A CA 1
ATOM 557 C C . PHE A 1 73 ? -3.750 -2.290 8.022 1.00 98.38 73 PHE A C 1
ATOM 559 O O . PHE A 1 73 ? -3.595 -2.404 9.235 1.00 98.38 73 PHE A O 1
ATOM 566 N N . ALA A 1 74 ? -4.808 -1.664 7.502 1.00 98.12 74 ALA A N 1
ATOM 567 C CA . ALA A 1 74 ? -5.865 -1.077 8.317 1.00 98.12 74 ALA A CA 1
ATOM 568 C C . ALA A 1 74 ? -6.585 -2.136 9.166 1.00 98.12 74 ALA A C 1
ATOM 570 O O . ALA A 1 74 ? -6.826 -1.899 10.343 1.00 98.12 74 ALA A O 1
ATOM 571 N N . ALA A 1 75 ? -6.865 -3.319 8.613 1.00 98.06 75 ALA A N 1
ATOM 572 C CA . ALA A 1 75 ? -7.438 -4.438 9.357 1.00 98.06 75 ALA A CA 1
ATOM 573 C C . ALA A 1 75 ? -6.529 -4.874 10.519 1.00 98.06 75 ALA A C 1
ATOM 575 O O . ALA A 1 75 ? -7.016 -5.064 11.629 1.00 98.06 75 ALA A O 1
ATOM 576 N N . ILE A 1 76 ? -5.214 -4.967 10.289 1.00 97.44 76 ILE A N 1
ATOM 577 C CA . ILE A 1 76 ? -4.230 -5.283 11.338 1.00 97.44 76 ILE A CA 1
ATOM 578 C C . ILE A 1 76 ? -4.196 -4.178 12.402 1.00 97.44 76 ILE A C 1
ATOM 580 O O . ILE A 1 76 ? -4.215 -4.471 13.593 1.00 97.44 76 ILE A O 1
ATOM 584 N N . ALA A 1 77 ? -4.192 -2.910 11.988 1.00 97.50 77 ALA A N 1
ATOM 585 C CA . ALA A 1 77 ? -4.191 -1.771 12.901 1.00 97.50 77 ALA A CA 1
ATOM 586 C C . ALA A 1 77 ? -5.465 -1.714 13.762 1.00 97.50 77 ALA A C 1
ATOM 588 O O . ALA A 1 77 ? -5.385 -1.407 14.945 1.00 97.50 77 ALA A O 1
ATOM 589 N N . LEU A 1 78 ? -6.628 -2.051 13.197 1.00 96.06 78 LEU A N 1
ATOM 590 C CA . LEU A 1 78 ? -7.897 -2.150 13.928 1.00 96.06 78 LEU A CA 1
ATOM 591 C C . LEU A 1 78 ? -7.979 -3.385 14.839 1.00 96.06 78 LEU A C 1
ATOM 593 O O . LEU A 1 78 ? -8.842 -3.438 15.709 1.00 96.06 78 LEU A O 1
ATOM 597 N N . PHE A 1 79 ? -7.090 -4.363 14.668 1.00 93.75 79 PHE A N 1
ATOM 598 C CA . PHE A 1 79 ? -6.968 -5.503 15.577 1.00 93.75 79 PHE A CA 1
ATOM 599 C C . PHE A 1 79 ? -6.151 -5.157 16.837 1.00 93.75 79 PHE A C 1
ATOM 601 O O . PHE A 1 79 ? -6.287 -5.817 17.869 1.00 93.75 79 PHE A O 1
ATOM 608 N N . ASP A 1 80 ? -5.311 -4.118 16.773 1.00 95.69 80 ASP A N 1
ATOM 609 C CA . ASP A 1 80 ? -4.504 -3.651 17.900 1.00 95.69 80 ASP A CA 1
ATOM 610 C C . ASP A 1 80 ? -5.330 -2.769 18.849 1.00 95.69 80 ASP A C 1
ATOM 612 O O . ASP A 1 80 ? -5.806 -1.689 18.494 1.00 95.69 80 ASP A O 1
ATOM 616 N N . GLN A 1 81 ? -5.463 -3.213 20.100 1.00 94.06 81 GLN A N 1
ATOM 617 C CA . GLN A 1 81 ? -6.276 -2.521 21.101 1.00 94.06 81 GLN A CA 1
ATOM 618 C C . GLN A 1 81 ? -5.731 -1.134 21.464 1.00 94.06 81 GLN A C 1
ATOM 620 O O . GLN A 1 81 ? -6.512 -0.242 21.779 1.00 94.06 81 GLN A O 1
ATOM 625 N N . ASN A 1 82 ? -4.417 -0.899 21.396 1.00 96.12 82 ASN A N 1
ATOM 626 C CA . ASN A 1 82 ? -3.857 0.424 21.679 1.00 96.12 82 ASN A CA 1
ATOM 627 C C . ASN A 1 82 ? -4.213 1.410 20.568 1.00 96.12 82 ASN A C 1
ATOM 629 O O . ASN A 1 82 ? -4.572 2.554 20.849 1.00 96.12 82 ASN A O 1
ATOM 633 N N . VAL A 1 83 ? -4.139 0.966 19.310 1.00 96.81 83 VAL A N 1
ATOM 634 C CA . VAL A 1 83 ? -4.557 1.767 18.155 1.00 96.81 83 VAL A CA 1
ATOM 635 C C . VAL A 1 83 ? -6.052 2.060 18.237 1.00 96.81 83 VAL A C 1
ATOM 637 O O . VAL A 1 83 ? -6.437 3.226 18.147 1.00 96.81 83 VAL A O 1
ATOM 640 N N . VAL A 1 84 ? -6.886 1.045 18.479 1.00 96.69 84 VAL A N 1
ATOM 641 C CA . VAL A 1 84 ? -8.338 1.223 18.635 1.00 96.69 84 VAL A CA 1
ATOM 642 C C . VAL A 1 84 ? -8.655 2.195 19.766 1.00 96.69 84 VAL A C 1
ATOM 644 O O . VAL A 1 84 ? -9.359 3.168 19.522 1.00 96.69 84 VAL A O 1
ATOM 647 N N . ASN A 1 85 ? -8.073 2.027 20.956 1.00 96.38 85 ASN A N 1
ATOM 648 C CA . ASN A 1 85 ? -8.308 2.919 22.097 1.00 96.38 85 ASN A CA 1
ATOM 649 C C . ASN A 1 85 ? -7.870 4.370 21.827 1.00 96.38 85 ASN A C 1
ATOM 651 O O . ASN A 1 85 ? -8.430 5.300 22.402 1.00 96.38 85 ASN A O 1
ATOM 655 N N . CYS A 1 86 ? -6.895 4.591 20.938 1.00 97.25 86 CYS A N 1
ATOM 656 C CA . CYS A 1 86 ? -6.489 5.937 20.527 1.00 97.25 86 CYS A CA 1
ATOM 657 C C . CYS A 1 86 ? -7.531 6.639 19.636 1.00 97.25 86 CYS A C 1
ATOM 659 O O . CYS A 1 86 ? -7.607 7.867 19.667 1.00 97.25 86 CYS A O 1
ATOM 661 N N . PHE A 1 87 ? -8.288 5.898 18.819 1.00 96.31 87 PHE A N 1
ATOM 662 C CA . PHE A 1 87 ? -9.292 6.460 17.899 1.00 96.31 87 PHE A CA 1
ATOM 663 C C . PHE A 1 87 ? -10.723 6.377 18.438 1.00 96.31 87 PHE A C 1
ATOM 665 O O . PHE A 1 87 ? -11.533 7.264 18.180 1.00 96.31 87 PHE A O 1
ATOM 672 N N . PHE A 1 88 ? -11.016 5.332 19.204 1.00 95.75 88 PHE A N 1
ATOM 673 C CA . PHE A 1 88 ? -12.315 5.006 19.778 1.00 95.75 88 PHE A CA 1
ATOM 674 C C . PHE A 1 88 ? -12.141 4.691 21.275 1.00 95.75 88 PHE A C 1
ATOM 676 O O . PHE A 1 88 ? -12.280 3.541 21.676 1.00 95.75 88 PHE A O 1
ATOM 683 N N . PRO A 1 89 ? -11.813 5.683 22.126 1.00 94.94 89 PRO A N 1
ATOM 684 C CA . PRO A 1 89 ? -11.544 5.451 23.552 1.00 94.94 89 PRO A CA 1
ATOM 685 C C . PRO A 1 89 ? -12.772 4.989 24.353 1.00 94.94 89 PRO A C 1
ATOM 687 O O . PRO A 1 89 ? -12.626 4.393 25.415 1.00 94.94 89 PRO A O 1
ATOM 690 N N . ALA A 1 90 ? -13.980 5.277 23.863 1.00 95.69 90 ALA A N 1
ATOM 691 C CA . ALA A 1 90 ? -15.245 4.842 24.450 1.00 95.69 90 ALA A CA 1
ATOM 692 C C . ALA A 1 90 ? -16.231 4.482 23.320 1.00 95.69 90 ALA A C 1
ATOM 694 O O . ALA A 1 90 ? -17.101 5.290 22.984 1.00 95.69 90 ALA A O 1
ATOM 695 N N . PRO A 1 91 ? -16.050 3.326 22.654 1.00 93.25 91 PRO A N 1
ATOM 696 C CA . PRO A 1 91 ? -16.895 2.931 21.536 1.00 93.25 91 PRO A CA 1
ATOM 697 C C . PRO A 1 91 ? -18.303 2.570 22.025 1.00 93.25 91 PRO A C 1
ATOM 699 O O . PRO A 1 91 ? -18.478 2.020 23.111 1.00 93.25 91 PRO A O 1
ATOM 702 N N . SER A 1 92 ? -19.317 2.853 21.205 1.00 96.44 92 SER A N 1
ATOM 703 C CA . SER A 1 92 ? -20.654 2.284 21.407 1.00 96.44 92 SER A CA 1
ATOM 704 C C . SER A 1 92 ? -20.643 0.779 21.116 1.00 96.44 92 SER A C 1
ATOM 706 O O . SER A 1 92 ? -19.764 0.294 20.400 1.00 96.44 92 SER A O 1
ATOM 708 N N . ASN A 1 93 ? -21.653 0.047 21.596 1.00 96.44 93 ASN A N 1
ATOM 709 C CA . ASN A 1 93 ? -21.797 -1.387 21.309 1.00 96.44 93 ASN A CA 1
ATOM 710 C C . ASN A 1 93 ? -21.789 -1.668 19.794 1.00 96.44 93 ASN A C 1
ATOM 712 O O . ASN A 1 93 ? -21.067 -2.545 19.332 1.00 96.44 93 ASN A O 1
ATOM 716 N N . GLU A 1 94 ? -22.507 -0.855 19.014 1.00 96.81 94 GLU A N 1
ATOM 717 C CA . GLU A 1 94 ? -22.530 -0.944 17.546 1.00 96.81 94 GLU A CA 1
ATOM 718 C C . GLU A 1 94 ? -21.134 -0.746 16.932 1.00 96.81 94 GLU A C 1
ATOM 720 O O . GLU A 1 94 ? -20.724 -1.474 16.029 1.00 96.81 94 GLU A O 1
ATOM 725 N N . THR A 1 95 ? -20.363 0.219 17.444 1.00 95.31 95 THR A N 1
ATOM 726 C CA . THR A 1 95 ? -18.995 0.471 16.966 1.00 95.31 95 THR A CA 1
ATOM 727 C C . THR A 1 95 ? -18.086 -0.711 17.286 1.00 95.31 95 THR A C 1
ATOM 729 O O . THR A 1 95 ? -17.271 -1.104 16.455 1.00 95.31 95 THR A O 1
ATOM 732 N N . GLN A 1 96 ? -18.231 -1.303 18.471 1.00 95.12 96 GLN A N 1
ATOM 733 C CA . GLN A 1 96 ? -17.453 -2.465 18.886 1.00 95.12 96 GLN A CA 1
ATOM 734 C C . GLN A 1 96 ? -17.741 -3.691 18.006 1.00 95.12 96 GLN A C 1
ATOM 736 O O . GLN A 1 96 ? -16.808 -4.402 17.623 1.00 95.12 96 GLN A O 1
ATOM 741 N N . GLU A 1 97 ? -19.001 -3.912 17.625 1.00 96.25 97 GLU A N 1
ATOM 742 C CA . GLU A 1 97 ? -19.373 -4.962 16.669 1.00 96.25 97 GLU A CA 1
ATOM 743 C C . GLU A 1 97 ? -18.705 -4.745 15.305 1.00 96.25 97 GLU A C 1
ATOM 745 O O . GLU A 1 97 ? -18.080 -5.665 14.769 1.00 96.25 97 GLU A O 1
ATOM 750 N N . ILE A 1 98 ? -18.748 -3.516 14.774 1.00 96.88 98 ILE A N 1
ATOM 751 C CA . ILE A 1 98 ? -18.098 -3.171 13.501 1.00 96.88 98 ILE A CA 1
ATOM 752 C C . ILE A 1 98 ? -16.583 -3.371 13.588 1.00 96.88 98 ILE A C 1
ATOM 754 O O . ILE A 1 98 ? -16.007 -4.010 12.710 1.00 96.88 98 ILE A O 1
ATOM 758 N N . LEU A 1 99 ? -15.930 -2.868 14.640 1.00 96.12 99 LEU A N 1
ATOM 759 C CA . LEU A 1 99 ? -14.482 -3.005 14.839 1.00 96.12 99 LEU A CA 1
ATOM 760 C C . LEU A 1 99 ? -14.042 -4.471 14.935 1.00 96.12 99 LEU A C 1
ATOM 762 O O . LEU A 1 99 ? -12.932 -4.802 14.526 1.00 96.12 99 LEU A O 1
ATOM 766 N N . THR A 1 100 ? -14.918 -5.351 15.420 1.00 94.38 100 THR A N 1
ATOM 767 C CA . THR A 1 100 ? -14.652 -6.791 15.513 1.00 94.38 100 THR A CA 1
ATOM 768 C C . THR A 1 100 ? -14.836 -7.494 14.163 1.00 94.38 100 THR A C 1
ATOM 770 O O . THR A 1 100 ? -14.014 -8.324 13.775 1.00 94.38 100 THR A O 1
ATOM 773 N N . ALA A 1 101 ? -15.899 -7.168 13.421 1.00 97.06 101 ALA A N 1
ATOM 774 C CA . ALA A 1 101 ? -16.243 -7.854 12.175 1.00 97.06 101 ALA A CA 1
ATOM 775 C C . ALA A 1 101 ? -15.485 -7.324 10.942 1.00 97.06 101 ALA A C 1
ATOM 777 O O . ALA A 1 101 ? -15.144 -8.090 10.037 1.00 97.06 101 ALA A O 1
ATOM 778 N N . LEU A 1 102 ? -15.205 -6.019 10.889 1.00 97.19 102 LEU A N 1
ATOM 779 C CA . LEU A 1 102 ? -14.626 -5.351 9.722 1.00 97.19 102 LEU A CA 1
ATOM 780 C C . LEU A 1 102 ? -13.238 -5.896 9.328 1.00 97.19 102 LEU A C 1
ATOM 782 O O . LEU A 1 102 ? -13.055 -6.183 8.141 1.00 97.19 102 LEU A O 1
ATOM 786 N N . PRO A 1 103 ? -12.276 -6.115 10.254 1.00 96.81 103 PRO A N 1
ATOM 787 C CA . PRO A 1 103 ? -10.978 -6.695 9.904 1.00 96.81 103 PRO A CA 1
ATOM 788 C C . PRO A 1 103 ? -11.093 -8.076 9.250 1.00 96.81 103 PRO A C 1
ATOM 790 O O . PRO A 1 103 ? -10.364 -8.374 8.303 1.00 96.81 103 PRO A O 1
ATOM 793 N N . VAL A 1 104 ? -12.045 -8.899 9.706 1.00 97.50 104 VAL A N 1
ATOM 794 C CA . VAL A 1 104 ? -12.305 -10.232 9.143 1.00 97.50 104 VAL A CA 1
ATOM 795 C C . VAL A 1 104 ? -12.823 -10.116 7.710 1.00 97.50 104 VAL A C 1
ATOM 797 O O . VAL A 1 104 ? -12.306 -10.783 6.814 1.00 97.50 104 VAL A O 1
ATOM 800 N N . GLY A 1 105 ? -13.797 -9.230 7.473 1.00 98.00 105 GLY A N 1
ATOM 801 C CA . GLY A 1 105 ? -14.334 -8.976 6.134 1.00 98.00 105 GLY A CA 1
ATOM 802 C C . GLY A 1 105 ? -13.264 -8.491 5.152 1.00 98.00 105 GLY A C 1
ATOM 803 O O . GLY A 1 105 ? -13.173 -9.003 4.035 1.00 98.00 105 GLY A O 1
ATOM 804 N N . ILE A 1 106 ? -12.401 -7.569 5.593 1.00 98.31 106 ILE A N 1
ATOM 805 C CA . ILE A 1 106 ? -11.253 -7.105 4.804 1.00 98.31 106 ILE A CA 1
ATOM 806 C C . ILE A 1 106 ? -10.304 -8.267 4.495 1.00 98.31 106 ILE A C 1
ATOM 808 O O . ILE A 1 106 ? -9.895 -8.425 3.347 1.00 98.31 106 ILE A O 1
ATOM 812 N N . GLY A 1 107 ? -9.968 -9.094 5.488 1.00 97.31 107 GLY A N 1
ATOM 813 C CA . GLY A 1 107 ? -9.069 -10.233 5.307 1.00 97.31 107 GLY A CA 1
ATOM 814 C C . GLY A 1 107 ? -9.576 -11.227 4.259 1.00 97.31 107 GLY A C 1
ATOM 815 O O . GLY A 1 107 ? -8.823 -11.613 3.365 1.00 97.31 107 GLY A O 1
ATOM 816 N N . VAL A 1 108 ? -10.861 -11.590 4.318 1.00 98.19 108 VAL A N 1
ATOM 817 C CA . VAL A 1 108 ? -11.490 -12.498 3.343 1.00 98.19 108 VAL A CA 1
ATOM 818 C C . VAL A 1 108 ? -11.481 -11.892 1.938 1.00 98.19 108 VAL A C 1
ATOM 820 O O . VAL A 1 108 ? -11.063 -12.549 0.983 1.00 98.19 108 VAL A O 1
ATOM 823 N N . PHE A 1 109 ? -11.908 -10.634 1.804 1.00 98.25 109 PHE A N 1
ATOM 824 C CA . PHE A 1 109 ? -12.009 -9.967 0.507 1.00 98.25 109 PHE A CA 1
ATOM 825 C C . PHE A 1 109 ? -10.637 -9.739 -0.142 1.00 98.25 109 PHE A C 1
ATOM 827 O O . PHE A 1 109 ? -10.419 -10.131 -1.291 1.00 98.25 109 PHE A O 1
ATOM 834 N N . SER A 1 110 ? -9.686 -9.171 0.604 1.00 98.00 110 SER A N 1
ATOM 835 C CA . SER A 1 110 ? -8.319 -8.944 0.126 1.00 98.00 110 SER A CA 1
ATOM 836 C C . SER A 1 110 ? -7.596 -10.260 -0.166 1.00 98.00 110 SER A C 1
ATOM 838 O O . SER A 1 110 ? -6.887 -10.358 -1.165 1.00 98.00 110 SER A O 1
ATOM 840 N N . GLY A 1 111 ? -7.806 -11.295 0.654 1.00 98.06 111 GLY A N 1
ATOM 841 C CA . GLY A 1 111 ? -7.245 -12.627 0.425 1.00 98.06 111 GLY A CA 1
ATOM 842 C C . GLY A 1 111 ? -7.728 -13.240 -0.890 1.00 98.06 111 GLY A C 1
ATOM 843 O O . GLY A 1 111 ? -6.913 -13.675 -1.704 1.00 98.06 111 GLY A O 1
ATOM 844 N N . MET A 1 112 ? -9.040 -13.207 -1.147 1.00 98.31 112 MET A N 1
ATOM 845 C CA . MET A 1 112 ? -9.607 -13.677 -2.415 1.00 98.31 112 MET A CA 1
ATOM 846 C C . MET A 1 112 ? -9.058 -12.887 -3.609 1.00 98.31 112 MET A C 1
ATOM 848 O O . MET A 1 112 ? -8.716 -13.485 -4.633 1.00 98.31 112 MET A O 1
ATOM 852 N N . PHE A 1 113 ? -8.928 -11.564 -3.476 1.00 98.50 113 PHE A N 1
ATOM 853 C CA . PHE A 1 113 ? -8.341 -10.726 -4.517 1.00 98.50 113 PHE A CA 1
ATOM 854 C C . PHE A 1 113 ? -6.895 -11.127 -4.826 1.00 98.50 113 PHE A C 1
ATOM 856 O O . PHE A 1 113 ? -6.587 -11.381 -5.987 1.00 98.50 113 PHE A O 1
ATOM 863 N N . PHE A 1 114 ? -6.025 -11.236 -3.817 1.00 97.25 114 PHE A N 1
ATOM 864 C CA . PHE A 1 114 ? -4.613 -11.568 -4.033 1.00 97.25 114 PHE A CA 1
ATOM 865 C C . PHE A 1 114 ? -4.403 -12.974 -4.601 1.00 97.25 114 PHE A C 1
ATOM 867 O O . PHE A 1 114 ? -3.481 -13.180 -5.387 1.00 97.25 114 PHE A O 1
ATOM 874 N N . VAL A 1 115 ? -5.265 -1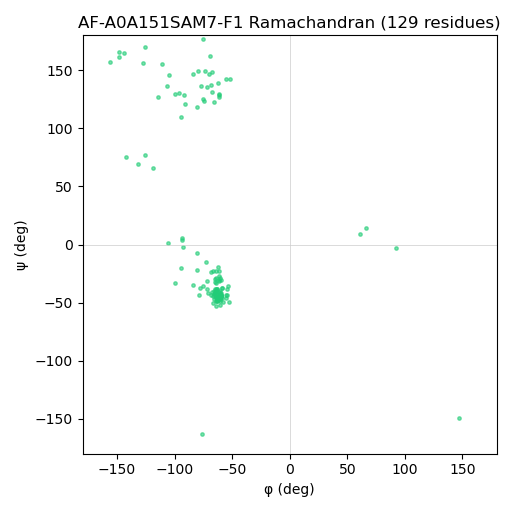3.932 -4.248 1.00 97.75 115 VAL A N 1
ATOM 875 C CA . VAL A 1 115 ? -5.248 -15.277 -4.846 1.00 97.75 115 VAL A CA 1
ATOM 876 C C . VAL A 1 115 ? -5.680 -15.236 -6.314 1.00 97.75 115 VAL A C 1
ATOM 878 O O . VAL A 1 11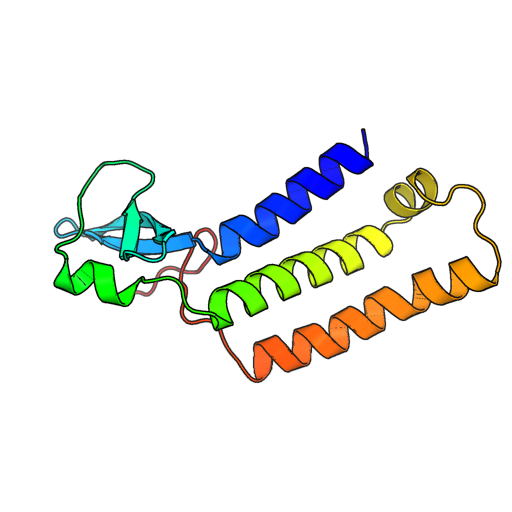5 ? -5.059 -15.876 -7.158 1.00 97.75 115 VAL A O 1
ATOM 881 N N . THR A 1 116 ? -6.736 -14.484 -6.629 1.00 98.00 116 THR A N 1
ATOM 882 C CA . THR A 1 116 ? -7.311 -14.435 -7.986 1.00 98.00 116 THR A CA 1
ATOM 883 C C . THR A 1 116 ? -6.457 -13.605 -8.945 1.00 98.00 116 THR A C 1
ATOM 885 O O . THR A 1 116 ? -6.340 -13.928 -10.127 1.00 98.00 116 THR A O 1
ATOM 888 N N . PHE A 1 117 ? -5.846 -12.536 -8.441 1.00 97.19 117 PHE A N 1
ATOM 889 C CA . PHE A 1 117 ? -5.058 -11.581 -9.207 1.00 97.19 117 PHE A CA 1
ATOM 890 C C . PHE A 1 117 ? -3.672 -11.440 -8.577 1.00 97.19 117 PHE A C 1
ATOM 892 O O . PHE A 1 117 ? -3.427 -10.455 -7.895 1.00 97.19 117 PHE A O 1
ATOM 899 N N . PRO A 1 118 ? -2.747 -12.390 -8.779 1.00 95.19 118 PRO A N 1
ATOM 900 C CA . PRO A 1 118 ? -1.410 -12.290 -8.208 1.00 95.19 118 PRO A CA 1
ATOM 901 C C . PRO A 1 118 ? -0.607 -11.153 -8.855 1.00 95.19 118 PRO A C 1
ATOM 903 O O . PRO A 1 118 ? -0.588 -10.993 -10.083 1.00 95.19 118 PRO A O 1
ATOM 906 N N . THR A 1 119 ? 0.115 -10.389 -8.033 1.00 93.50 119 THR A N 1
ATOM 907 C CA . THR A 1 119 ? 1.036 -9.361 -8.529 1.00 93.50 119 THR A CA 1
ATOM 908 C C . THR A 1 119 ? 2.225 -9.985 -9.260 1.00 93.50 119 THR A C 1
ATOM 910 O O . THR A 1 119 ? 2.684 -11.076 -8.934 1.00 93.50 119 THR A O 1
ATOM 913 N N . GLN A 1 120 ? 2.738 -9.2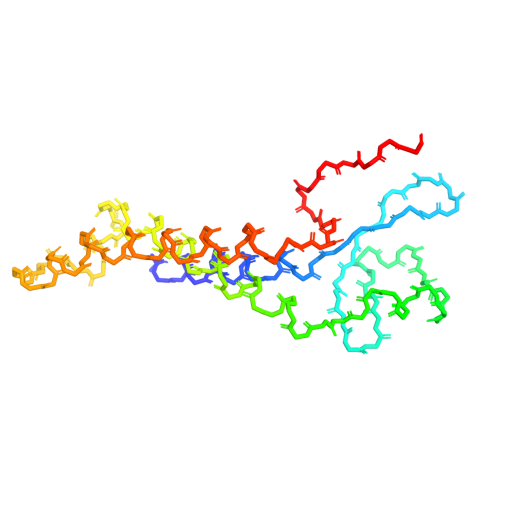69 -10.259 1.00 91.31 120 GLN A N 1
ATOM 914 C CA . GLN A 1 120 ? 3.963 -9.622 -10.988 1.00 91.31 120 GLN A CA 1
ATOM 915 C C . GLN A 1 120 ? 5.146 -8.721 -10.597 1.00 91.31 120 GLN A C 1
ATOM 917 O O . GLN A 1 120 ? 6.236 -8.838 -11.161 1.00 91.31 120 GLN A O 1
ATOM 922 N N . ARG A 1 121 ? 4.920 -7.785 -9.668 1.00 92.94 121 ARG A N 1
ATOM 923 C CA . ARG A 1 121 ? 5.934 -6.861 -9.158 1.00 92.94 121 ARG A CA 1
ATOM 924 C C . ARG A 1 121 ? 6.834 -7.582 -8.164 1.00 92.94 121 ARG A C 1
ATOM 926 O O . ARG A 1 121 ? 6.341 -8.284 -7.288 1.00 92.94 121 ARG A O 1
ATOM 933 N N . HIS A 1 122 ? 8.135 -7.355 -8.279 1.00 92.12 122 HIS A N 1
ATOM 934 C CA . HIS A 1 122 ? 9.145 -7.880 -7.366 1.00 92.12 122 HIS A CA 1
ATOM 935 C C . HIS A 1 122 ? 9.857 -6.699 -6.715 1.00 92.12 122 HIS A C 1
ATOM 937 O O . HIS A 1 122 ? 11.021 -6.417 -6.990 1.00 92.12 122 HIS A O 1
ATOM 943 N N . GLY A 1 123 ? 9.107 -5.947 -5.914 1.00 89.44 123 GLY A N 1
ATOM 944 C CA . GLY A 1 123 ? 9.585 -4.748 -5.238 1.00 89.44 123 GLY A CA 1
ATOM 945 C C . GLY A 1 123 ? 10.473 -5.028 -4.028 1.00 89.44 123 GLY A C 1
ATOM 946 O O . GLY A 1 123 ? 10.991 -6.127 -3.821 1.00 89.44 123 GLY A O 1
ATOM 947 N N . ILE A 1 124 ? 10.632 -4.008 -3.193 1.00 89.62 124 ILE A N 1
ATOM 948 C CA . ILE A 1 124 ? 11.372 -4.124 -1.934 1.00 89.62 124 ILE A CA 1
ATOM 949 C C . ILE A 1 124 ? 10.669 -5.150 -1.032 1.00 89.62 124 ILE A C 1
ATOM 951 O O . ILE A 1 124 ? 9.465 -5.059 -0.803 1.00 89.62 124 ILE A O 1
ATOM 955 N N . GLY A 1 125 ? 11.426 -6.119 -0.512 1.00 84.44 125 GLY A N 1
ATOM 956 C CA . GLY A 1 125 ? 10.910 -7.172 0.371 1.00 84.44 125 GLY A CA 1
ATOM 957 C C . GLY A 1 125 ? 10.474 -8.460 -0.335 1.00 84.44 125 GLY A C 1
ATOM 958 O O . GLY A 1 125 ? 10.128 -9.422 0.346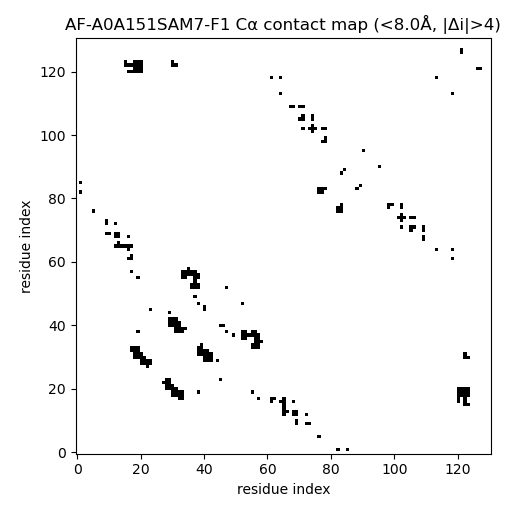 1.00 84.44 125 GLY A O 1
ATOM 959 N N . PHE A 1 126 ? 10.534 -8.523 -1.669 1.00 86.12 126 PHE A N 1
ATOM 960 C CA . PHE A 1 126 ? 10.313 -9.768 -2.408 1.00 86.12 126 PHE A CA 1
ATOM 961 C C . PHE A 1 126 ? 11.592 -10.615 -2.483 1.00 86.12 126 PHE A C 1
ATOM 963 O O . PHE A 1 126 ? 12.694 -10.061 -2.566 1.00 86.12 126 PHE A O 1
ATOM 970 N N . PRO A 1 127 ? 11.476 -11.959 -2.474 1.00 82.31 127 PRO A N 1
ATOM 971 C CA . PRO A 1 127 ? 12.622 -12.823 -2.694 1.00 82.31 127 PRO A CA 1
ATOM 972 C C . PRO A 1 127 ? 13.184 -12.585 -4.095 1.00 82.31 127 PRO A C 1
ATOM 974 O O . PRO A 1 127 ? 12.456 -12.436 -5.077 1.00 82.31 127 PRO A O 1
ATOM 977 N N . LEU A 1 128 ? 14.507 -12.566 -4.180 1.00 73.38 128 LEU A N 1
ATOM 978 C CA . LEU A 1 128 ? 15.205 -12.394 -5.441 1.00 73.38 128 LEU A CA 1
ATOM 979 C C . LEU A 1 128 ? 15.120 -13.700 -6.223 1.00 73.38 128 LEU A C 1
ATOM 981 O O . LEU A 1 128 ? 15.540 -14.742 -5.719 1.00 73.38 128 LEU A O 1
ATOM 985 N N . SER A 1 129 ? 14.632 -13.650 -7.461 1.00 65.88 129 SER A N 1
ATOM 986 C CA . SER A 1 129 ? 14.723 -14.812 -8.338 1.00 65.88 129 SER A CA 1
ATOM 987 C C . SER A 1 129 ? 16.200 -15.154 -8.570 1.00 65.88 129 SER A C 1
ATOM 989 O O . SER A 1 129 ? 17.016 -14.295 -8.946 1.00 65.88 129 SER A O 1
ATOM 991 N N . THR A 1 130 ? 16.561 -16.410 -8.316 1.00 62.75 130 THR A N 1
ATOM 992 C CA . THR A 1 130 ? 17.793 -17.014 -8.823 1.00 62.75 130 THR A CA 1
ATOM 993 C C . THR A 1 130 ? 17.661 -17.098 -10.339 1.00 62.75 130 THR A C 1
ATOM 995 O O . THR A 1 130 ? 16.677 -17.636 -10.841 1.00 62.75 130 THR A O 1
ATOM 998 N N . ASN A 1 131 ? 18.601 -16.478 -11.055 1.00 53.00 131 ASN A N 1
ATOM 999 C CA . ASN A 1 131 ? 18.735 -16.683 -12.498 1.00 53.00 131 ASN A CA 1
ATOM 1000 C C . ASN A 1 131 ? 19.169 -18.119 -12.781 1.00 53.00 131 ASN A C 1
ATOM 1002 O O . ASN A 1 131 ? 20.032 -18.607 -12.014 1.00 53.00 131 ASN A O 1
#

Solvent-accessible surface area (backbone atoms only — not comparable to full-atom values): 7419 Å² total; per-residue (Å²): 108,68,69,59,52,53,49,52,52,36,51,45,42,30,54,46,51,41,19,26,56,49,67,49,100,86,69,47,82,46,49,22,41,44,31,87,82,10,54,46,48,73,80,66,85,63,79,70,57,70,78,65,20,50,77,43,33,57,50,75,67,49,53,54,51,13,52,41,43,28,47,50,51,48,27,55,46,54,68,35,65,70,56,34,44,72,79,46,74,79,63,51,75,70,52,50,52,47,56,63,49,49,33,56,54,43,48,54,53,43,49,52,44,49,69,75,57,65,81,88,66,49,20,84,91,50,85,79,80,82,128

Foldseek 3Di:
DLVVVLVVVLVVLLQQLQKAWDADPVRDIWIFGAEQQFTHTPVPPDDDDSVNRNVSHDDPVSNVSSVLSSLLSVLVLLVDPVSCCVVCVPDDPVRVVCSVVSSVVSCVVSVVSCVVDPDPGQGPPRDDDDD

Sequence (131 aa):
MTAALVSLCGASCFLLCLTDSFRDNKRNICYGLATLRGLWVIDGSTTLPPQLSAKYRLKFIDFMHAVMSVLVFAAIALFDQNVVNCFFPAPSNETQEILTALPVGIGVFSGMFFVTFPTQRHGIGFPLSTN

pLDDT: mean 92.74, std 7.38, range [53.0, 98.56]

InterPro domains:
  IPR007770 Protein DMP [PF05078] (1-126)
  IPR007770 Protein DMP [PTHR31621] (1-128)

Nearest PDB structures (foldseek):
  6r7x-assembly1_A  TM=3.936E-01  e=2.814E+00  Homo sapiens
  8bqs-assembly1_BV  TM=4.117E-01  e=5.676E+00  Tetrahymena thermophila SB210

Organism: Cajanus cajan (NCBI:txid3821)

Mean predicted aligned error: 4.22 Å

Radius of gyration: 18.28 Å; Cα contacts (8 Å, |Δi|>4): 152; chains: 1; bounding box: 49×28×49 Å

Secondary structure (DSSP, 8-state):
-HHHHHHHHHHHHHHHHTEEEEE-TTS-EEEEEE-SSSEEETT-S----HHHHGGG---HHHHHHHHHHHHHHHHHHHH-HHHHHHH-SS--HHHHHHHHHHHHHHHHHHHHHHHHS------TTSPPPP-